Protein AF-A0A6B0SQ79-F1 (afdb_monomer_lite)

Organism: NCBI:txid2692200

pLDDT: mean 92.01, std 5.54, range [72.94, 97.75]

Structure (mmCIF, N/CA/C/O backbone):
data_AF-A0A6B0SQ79-F1
#
_entry.id   AF-A0A6B0SQ79-F1
#
loop_
_atom_site.group_PDB
_atom_site.id
_atom_site.type_symbol
_atom_site.label_atom_id
_atom_site.label_alt_id
_atom_site.label_comp_id
_atom_site.label_asym_id
_atom_site.label_entity_id
_atom_site.label_seq_id
_atom_site.pdbx_PDB_ins_code
_atom_site.Cartn_x
_atom_site.Cartn_y
_atom_site.Cartn_z
_atom_site.occupancy
_atom_site.B_iso_or_equiv
_atom_site.auth_seq_id
_atom_site.auth_comp_id
_atom_site.auth_asym_id
_atom_site.auth_atom_id
_atom_site.pdbx_PDB_model_num
ATOM 1 N N . ALA A 1 1 ? -7.482 -2.585 8.734 1.00 90.69 1 ALA A N 1
ATOM 2 C CA . ALA A 1 1 ? -7.019 -3.731 7.920 1.00 90.69 1 ALA A CA 1
ATOM 3 C C . ALA A 1 1 ? -5.504 -3.707 7.785 1.00 90.69 1 ALA A C 1
ATOM 5 O O . ALA A 1 1 ? -4.916 -2.637 7.901 1.00 90.69 1 ALA A O 1
ATOM 6 N N . VAL A 1 2 ? -4.893 -4.865 7.533 1.00 92.38 2 VAL A N 1
ATOM 7 C CA . VAL A 1 2 ? -3.467 -4.994 7.205 1.00 92.38 2 VAL A CA 1
ATOM 8 C C . VAL A 1 2 ? -3.360 -5.501 5.770 1.00 92.38 2 VAL A C 1
ATOM 10 O O . VAL A 1 2 ? -3.994 -6.502 5.437 1.00 92.38 2 VAL A O 1
ATOM 13 N N . LEU A 1 3 ? -2.582 -4.818 4.934 1.00 94.44 3 LEU A N 1
ATOM 14 C CA . LEU A 1 3 ? -2.193 -5.299 3.614 1.00 94.44 3 LEU A CA 1
ATOM 15 C C . LEU A 1 3 ? -0.807 -5.927 3.746 1.00 94.44 3 LEU A C 1
ATOM 17 O O . LEU A 1 3 ? 0.161 -5.213 3.980 1.00 94.44 3 LEU A O 1
ATOM 21 N N . ASN A 1 4 ? -0.735 -7.255 3.653 1.00 92.38 4 ASN A N 1
ATOM 22 C CA . ASN A 1 4 ? 0.509 -7.975 3.921 1.00 92.38 4 ASN A CA 1
ATOM 23 C C . ASN A 1 4 ? 1.549 -7.703 2.828 1.00 92.38 4 ASN A C 1
ATOM 25 O O . ASN A 1 4 ? 2.611 -7.156 3.091 1.00 92.38 4 ASN A O 1
ATOM 29 N N . GLU A 1 5 ? 1.216 -8.047 1.584 1.00 92.19 5 GLU A N 1
ATOM 30 C CA . GLU A 1 5 ? 2.135 -7.928 0.459 1.00 92.19 5 GLU A CA 1
ATOM 31 C C . GLU A 1 5 ? 1.364 -7.662 -0.838 1.00 92.19 5 GLU A C 1
ATOM 33 O O . GLU A 1 5 ? 0.301 -8.241 -1.077 1.00 92.19 5 GLU A O 1
ATOM 38 N N . VAL A 1 6 ? 1.922 -6.811 -1.702 1.00 93.12 6 VAL A N 1
ATOM 39 C CA . VAL A 1 6 ? 1.439 -6.599 -3.071 1.00 93.12 6 VAL A CA 1
ATOM 40 C C . VAL A 1 6 ? 2.627 -6.596 -4.014 1.00 93.12 6 VAL A C 1
ATOM 42 O O . VAL A 1 6 ? 3.563 -5.808 -3.870 1.00 93.12 6 VAL A O 1
ATOM 45 N N . TYR A 1 7 ? 2.558 -7.451 -5.031 1.00 93.56 7 TYR A N 1
ATOM 46 C CA . TYR A 1 7 ? 3.585 -7.551 -6.055 1.00 93.56 7 TYR A CA 1
ATOM 47 C C . TYR A 1 7 ? 2.976 -7.496 -7.444 1.00 93.56 7 TYR A C 1
ATOM 49 O O . TYR A 1 7 ? 1.980 -8.148 -7.746 1.00 93.56 7 TYR A O 1
ATOM 57 N N . VAL A 1 8 ? 3.650 -6.756 -8.319 1.00 95.56 8 VAL A N 1
ATOM 58 C CA . VAL A 1 8 ? 3.353 -6.731 -9.749 1.00 95.56 8 VAL A CA 1
ATOM 59 C C . VAL A 1 8 ? 4.532 -7.329 -10.497 1.00 95.56 8 VAL A C 1
ATOM 61 O O . VAL A 1 8 ? 5.690 -6.912 -10.315 1.00 95.56 8 VAL A O 1
ATOM 64 N N . HIS A 1 9 ? 4.220 -8.299 -11.355 1.00 96.69 9 HIS A N 1
ATOM 65 C CA . HIS A 1 9 ? 5.183 -8.931 -12.245 1.00 96.69 9 HIS A CA 1
ATOM 66 C C . HIS A 1 9 ? 5.940 -7.862 -13.057 1.00 96.69 9 HIS A C 1
ATOM 68 O O . HIS A 1 9 ? 5.297 -6.933 -13.550 1.00 96.69 9 HIS A O 1
ATOM 74 N N . PRO A 1 10 ? 7.273 -7.959 -13.242 1.00 95.56 10 PRO A N 1
ATOM 75 C CA . PRO A 1 10 ? 8.061 -6.923 -13.917 1.00 95.56 10 PRO A CA 1
ATOM 76 C C . PRO A 1 10 ? 7.497 -6.470 -15.268 1.00 95.56 10 PRO A C 1
ATOM 78 O O . PRO A 1 10 ? 7.430 -5.272 -15.521 1.00 95.56 10 PRO A O 1
ATOM 81 N N . ALA A 1 11 ? 7.016 -7.412 -16.086 1.00 97.25 11 ALA A N 1
ATOM 82 C CA . ALA A 1 11 ? 6.436 -7.128 -17.403 1.00 97.25 11 ALA A CA 1
ATOM 83 C C . ALA A 1 11 ? 5.117 -6.325 -17.372 1.00 97.25 11 ALA A C 1
ATOM 85 O O . ALA A 1 11 ? 4.708 -5.803 -18.400 1.00 97.25 11 ALA A O 1
ATOM 86 N N . ALA A 1 12 ? 4.453 -6.232 -16.218 1.00 95.44 12 ALA A N 1
ATOM 87 C CA . ALA A 1 12 ? 3.188 -5.516 -16.041 1.00 95.44 12 ALA A CA 1
ATOM 88 C C . ALA A 1 12 ? 3.354 -4.180 -15.284 1.00 95.44 12 ALA A C 1
ATOM 90 O O . ALA A 1 12 ? 2.375 -3.497 -14.982 1.00 95.44 12 ALA A O 1
ATOM 91 N N . ARG A 1 13 ? 4.588 -3.792 -14.938 1.00 94.00 13 ARG A N 1
ATOM 92 C CA . ARG A 1 13 ? 4.860 -2.531 -14.230 1.00 94.00 13 ARG A CA 1
ATOM 93 C C . ARG A 1 13 ? 4.729 -1.341 -15.181 1.00 94.00 13 ARG A C 1
ATOM 95 O O . ARG A 1 13 ? 5.061 -1.439 -16.354 1.00 94.00 13 ARG A O 1
ATOM 102 N N . GLY A 1 14 ? 4.269 -0.208 -14.652 1.00 93.88 14 GLY A N 1
ATOM 103 C CA . GLY A 1 14 ? 4.036 1.011 -15.438 1.00 93.88 14 GLY A CA 1
ATOM 104 C C . GLY A 1 14 ? 2.724 1.018 -16.230 1.00 93.88 14 GLY A C 1
ATOM 105 O O . GLY A 1 14 ? 2.427 2.014 -16.875 1.00 93.88 14 GLY A O 1
ATOM 106 N N . ALA A 1 15 ? 1.925 -0.051 -16.146 1.00 96.06 15 ALA A N 1
ATOM 107 C CA . ALA A 1 15 ? 0.628 -0.171 -16.814 1.00 96.06 15 ALA A CA 1
ATOM 108 C C . ALA A 1 15 ? -0.582 0.126 -15.900 1.00 96.06 15 ALA A C 1
ATOM 110 O O . ALA A 1 15 ? -1.704 -0.179 -16.276 1.00 96.06 15 ALA A O 1
ATOM 111 N N . GLY A 1 16 ? -0.368 0.665 -14.692 1.00 96.38 16 GLY A N 1
ATOM 112 C CA . GLY A 1 16 ? -1.442 0.975 -13.728 1.00 96.38 16 GLY A CA 1
ATOM 113 C C . GLY A 1 16 ? -1.902 -0.193 -12.842 1.00 96.38 16 GLY A C 1
ATOM 114 O O . GLY A 1 16 ? -2.609 0.022 -11.870 1.00 96.38 16 GLY A O 1
ATOM 115 N N . VAL A 1 17 ? -1.421 -1.418 -13.084 1.00 97.62 17 VAL A N 1
ATOM 116 C CA . VAL A 1 17 ? -1.856 -2.627 -12.345 1.00 97.62 17 VAL A CA 1
ATOM 117 C C . VAL A 1 17 ? -1.688 -2.513 -10.824 1.00 97.62 17 VAL A C 1
ATOM 119 O O . VAL A 1 17 ? -2.469 -3.076 -10.067 1.00 97.62 17 VAL A O 1
ATOM 122 N N . ALA A 1 18 ? -0.652 -1.814 -10.352 1.00 96.50 18 ALA A N 1
ATOM 123 C CA . ALA A 1 18 ? -0.442 -1.632 -8.916 1.00 96.50 18 ALA A CA 1
ATOM 124 C C . ALA A 1 18 ? -1.526 -0.744 -8.284 1.00 96.50 18 ALA A C 1
ATOM 126 O O . ALA A 1 18 ? -1.957 -1.026 -7.169 1.00 96.50 18 ALA A O 1
ATOM 127 N N . ASP A 1 19 ? -1.958 0.295 -9.000 1.00 97.19 19 ASP A N 1
ATOM 128 C CA . ASP A 1 19 ? -3.036 1.192 -8.589 1.00 97.19 19 ASP A CA 1
ATOM 129 C C . ASP A 1 19 ? -4.359 0.408 -8.527 1.00 97.19 19 ASP A C 1
ATOM 131 O O . ASP A 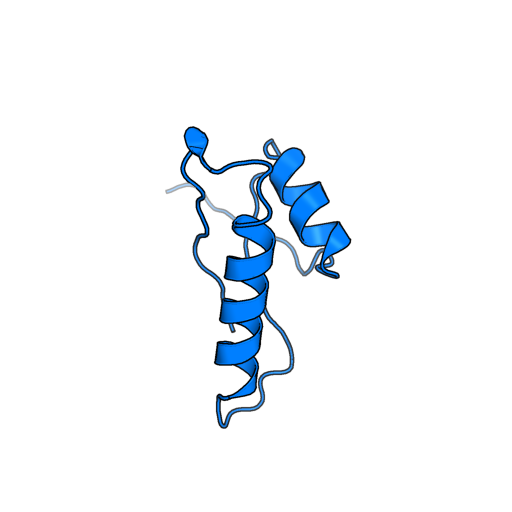1 19 ? -5.009 0.387 -7.484 1.00 97.19 19 ASP A O 1
ATOM 135 N N . ASP A 1 20 ? -4.663 -0.378 -9.569 1.00 97.75 20 ASP A N 1
ATOM 136 C CA . ASP A 1 20 ? -5.856 -1.239 -9.612 1.00 97.75 20 ASP A CA 1
ATOM 137 C C . ASP A 1 20 ? -5.905 -2.239 -8.441 1.00 97.75 20 ASP A C 1
ATOM 139 O O . ASP A 1 20 ? -6.952 -2.454 -7.824 1.00 97.75 20 ASP A O 1
ATOM 143 N N . LEU A 1 21 ? -4.766 -2.864 -8.114 1.00 97.44 21 LEU A N 1
ATOM 144 C CA . LEU A 1 21 ? -4.666 -3.806 -6.995 1.00 97.44 21 LEU A CA 1
ATOM 145 C C . LEU A 1 21 ? -4.903 -3.121 -5.646 1.00 97.44 21 LEU A C 1
ATOM 147 O O . LEU A 1 21 ? -5.584 -3.683 -4.784 1.00 97.44 21 LEU A O 1
ATOM 151 N N . LEU A 1 22 ? -4.343 -1.926 -5.450 1.00 97.25 22 LEU A N 1
ATOM 152 C CA . LEU A 1 22 ? -4.509 -1.183 -4.207 1.00 97.25 22 LEU A CA 1
ATOM 153 C C . LEU A 1 22 ? -5.953 -0.693 -4.039 1.00 97.25 22 LEU A C 1
ATOM 155 O O . LEU A 1 22 ? -6.522 -0.840 -2.954 1.00 97.25 22 LEU A O 1
ATOM 159 N N . ASP A 1 23 ? -6.568 -0.189 -5.107 1.00 97.12 23 ASP A N 1
ATOM 160 C CA . ASP A 1 23 ? -7.971 0.226 -5.110 1.00 97.12 23 ASP A CA 1
ATOM 161 C C . ASP A 1 23 ? -8.905 -0.944 -4.797 1.00 97.12 23 ASP A C 1
ATOM 163 O O . ASP A 1 23 ? -9.823 -0.809 -3.979 1.00 97.12 23 ASP A O 1
ATOM 167 N N . ALA A 1 24 ? -8.639 -2.119 -5.373 1.00 97.19 24 ALA A N 1
ATOM 168 C CA . ALA A 1 24 ? -9.385 -3.333 -5.066 1.00 97.19 24 ALA A CA 1
ATOM 169 C C . ALA A 1 24 ? -9.241 -3.730 -3.587 1.00 97.19 24 ALA A C 1
ATOM 171 O O . ALA A 1 24 ? -10.240 -4.031 -2.929 1.00 97.19 24 ALA A O 1
ATOM 172 N N . ALA A 1 25 ? -8.027 -3.679 -3.029 1.00 96.19 25 ALA A N 1
ATOM 173 C CA . ALA A 1 25 ? -7.790 -3.980 -1.618 1.00 96.19 25 ALA A CA 1
ATOM 174 C C . ALA A 1 25 ? -8.528 -3.001 -0.685 1.00 96.19 25 ALA A C 1
ATOM 176 O O . ALA A 1 25 ? -9.189 -3.423 0.268 1.00 96.19 25 ALA A O 1
ATOM 177 N N . LEU A 1 26 ? -8.482 -1.699 -0.987 1.00 94.81 26 LEU A N 1
ATOM 178 C CA . LEU A 1 26 ? -9.224 -0.669 -0.255 1.00 94.81 26 LEU A CA 1
ATOM 179 C C . LEU A 1 26 ? -10.739 -0.880 -0.352 1.00 94.81 26 LEU A C 1
ATOM 181 O O . LEU A 1 26 ? -11.449 -0.727 0.642 1.00 94.81 26 LEU A O 1
ATOM 185 N N . ALA A 1 27 ? -11.249 -1.241 -1.531 1.00 95.31 27 ALA A N 1
ATOM 186 C CA . ALA A 1 27 ? -12.664 -1.534 -1.729 1.00 95.31 27 ALA A CA 1
ATOM 187 C C . ALA A 1 27 ? -13.120 -2.734 -0.888 1.00 95.31 27 ALA A C 1
ATOM 189 O O . ALA A 1 27 ? -14.174 -2.659 -0.258 1.00 95.31 27 ALA A O 1
ATOM 190 N N . VAL A 1 28 ? -12.319 -3.802 -0.818 1.00 94.25 28 VAL A N 1
ATOM 191 C CA . VAL A 1 28 ? -12.594 -4.967 0.041 1.00 94.25 28 VAL A CA 1
ATOM 192 C C . VAL A 1 28 ? -12.606 -4.571 1.516 1.00 94.25 28 VAL A C 1
ATOM 194 O O . VAL A 1 28 ? -13.516 -4.961 2.246 1.00 94.25 28 VAL A O 1
ATOM 197 N N . ALA A 1 29 ? -11.636 -3.764 1.955 1.00 93.50 29 ALA A N 1
ATOM 198 C CA . ALA A 1 29 ? -11.563 -3.292 3.335 1.00 93.50 29 ALA A CA 1
ATOM 199 C C . ALA A 1 29 ? -12.800 -2.467 3.735 1.00 93.50 29 ALA A C 1
ATOM 201 O O . ALA A 1 29 ? -13.334 -2.660 4.824 1.00 93.50 29 ALA A O 1
ATOM 202 N N . ARG A 1 30 ? -13.299 -1.602 2.839 1.00 92.12 30 ARG A N 1
ATOM 203 C CA . ARG A 1 30 ? -14.505 -0.778 3.062 1.00 92.12 30 ARG A CA 1
ATOM 204 C C . ARG A 1 30 ? -15.805 -1.583 3.162 1.00 92.12 30 ARG A C 1
ATOM 206 O O . ARG A 1 30 ? -16.789 -1.055 3.663 1.00 92.12 30 ARG A O 1
ATOM 213 N N . GLN A 1 31 ? -15.827 -2.822 2.671 1.00 92.88 31 GLN A N 1
ATOM 214 C CA . GLN A 1 31 ? -17.001 -3.703 2.728 1.00 92.88 31 GLN A CA 1
ATOM 215 C C . GLN A 1 31 ? -17.095 -4.508 4.035 1.00 92.88 31 GLN A C 1
ATOM 217 O O . GLN A 1 31 ? -18.041 -5.271 4.202 1.00 92.88 31 GLN A O 1
ATOM 222 N N . GLN A 1 32 ? -16.114 -4.407 4.937 1.00 89.38 32 GLN A N 1
ATOM 223 C CA . GLN A 1 32 ? -16.104 -5.183 6.178 1.00 89.38 32 GLN A CA 1
ATOM 224 C C . GLN A 1 32 ? -16.929 -4.499 7.281 1.00 89.38 32 GLN A C 1
ATOM 226 O O . GLN A 1 32 ? -16.724 -3.321 7.564 1.00 89.38 32 GLN A O 1
ATOM 231 N N . ASP A 1 33 ? -17.783 -5.262 7.970 1.00 81.31 33 ASP A N 1
ATOM 232 C CA . ASP A 1 33 ? -18.634 -4.788 9.078 1.00 81.31 33 ASP A CA 1
ATOM 233 C C . ASP A 1 33 ? -17.893 -4.741 10.433 1.00 81.31 33 ASP A C 1
ATOM 235 O O . AS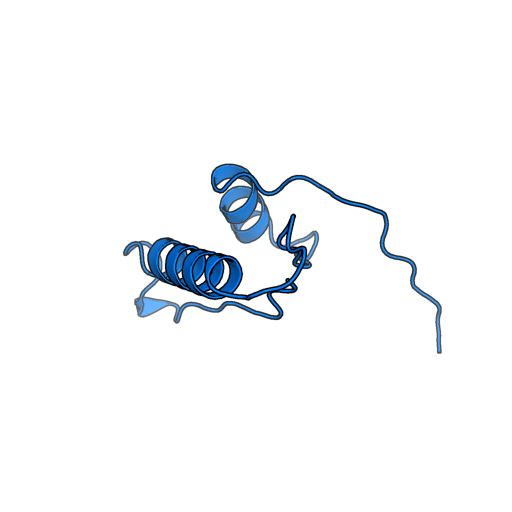P A 1 33 ? -18.272 -5.386 11.412 1.00 81.31 33 ASP A O 1
ATOM 239 N N . LEU A 1 34 ? -16.801 -3.982 10.506 1.00 80.81 34 LEU A N 1
ATOM 240 C CA . LEU A 1 34 ? -16.033 -3.731 11.733 1.00 80.81 34 LEU A CA 1
ATOM 241 C C . LEU A 1 34 ? -15.613 -2.255 11.779 1.00 80.81 34 LEU A C 1
ATOM 243 O O . LEU A 1 34 ? -15.530 -1.632 10.720 1.00 80.81 34 LEU A O 1
ATOM 247 N N . PRO A 1 35 ? -15.297 -1.674 12.956 1.00 81.00 35 PRO A N 1
ATOM 248 C CA . PRO A 1 35 ? -14.611 -0.387 12.982 1.00 81.00 35 PRO A CA 1
ATOM 249 C C . PRO A 1 35 ? -13.266 -0.551 12.269 1.00 81.00 35 PRO A C 1
ATOM 251 O O . PRO A 1 35 ? -12.361 -1.244 12.742 1.00 81.00 35 PRO A O 1
ATOM 254 N N . LEU A 1 36 ? -13.178 0.016 11.072 1.00 86.19 36 LEU A N 1
ATOM 255 C CA . LEU A 1 36 ? -12.060 -0.175 10.165 1.00 86.19 36 LEU A CA 1
ATOM 256 C C . LEU A 1 36 ? -11.635 1.186 9.626 1.00 86.19 36 LEU A C 1
ATOM 258 O O . LEU A 1 36 ? -11.815 1.518 8.462 1.00 86.19 36 LEU A O 1
ATOM 262 N N . ASP A 1 37 ? -11.056 1.979 10.521 1.00 87.38 37 ASP A N 1
ATOM 263 C CA . ASP A 1 37 ? -10.738 3.383 10.251 1.00 87.38 37 ASP A CA 1
ATOM 264 C C . ASP A 1 37 ? -9.456 3.560 9.424 1.00 87.38 37 ASP A C 1
ATOM 266 O O . ASP A 1 37 ? -9.140 4.666 8.989 1.00 87.38 37 ASP A O 1
ATOM 270 N N . ARG A 1 38 ? -8.679 2.482 9.222 1.00 90.94 38 ARG A N 1
ATOM 271 C CA 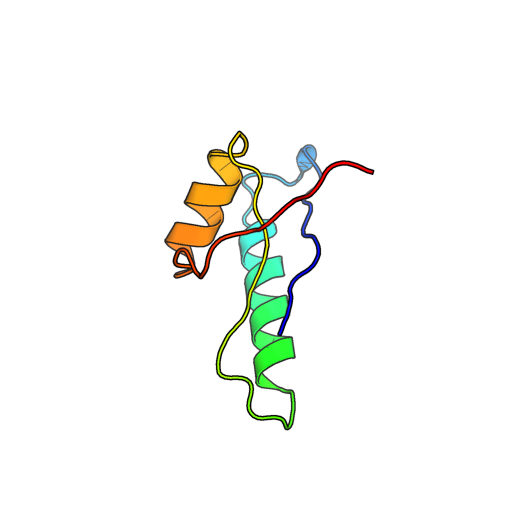. ARG A 1 38 ? -7.391 2.546 8.518 1.00 90.94 38 ARG A CA 1
ATOM 272 C C . ARG A 1 38 ? -6.914 1.239 7.893 1.00 90.94 38 ARG A C 1
ATOM 274 O O . ARG A 1 38 ? -7.230 0.142 8.370 1.00 90.94 38 ARG A O 1
ATOM 281 N N . MET A 1 39 ? -6.069 1.377 6.872 1.00 93.31 39 MET A N 1
ATOM 282 C CA . MET A 1 39 ? -5.244 0.311 6.304 1.00 93.31 39 MET A CA 1
ATOM 283 C C . MET A 1 39 ? -3.775 0.551 6.657 1.00 93.31 39 MET A C 1
ATOM 285 O O . MET A 1 39 ? -3.301 1.677 6.549 1.00 93.31 39 MET A O 1
ATOM 289 N N . VAL A 1 40 ? -3.075 -0.496 7.091 1.00 94.12 40 VAL A N 1
ATOM 290 C CA . VAL A 1 40 ? -1.642 -0.446 7.407 1.00 94.12 40 VAL A CA 1
ATOM 291 C C . VAL A 1 40 ? -0.878 -1.460 6.564 1.00 94.12 40 VAL A C 1
ATOM 293 O O . VAL A 1 40 ? -1.418 -2.511 6.213 1.00 94.12 40 VAL A O 1
ATOM 296 N N . LEU A 1 41 ? 0.366 -1.128 6.247 1.00 94.56 41 LEU A N 1
ATOM 297 C CA . LEU A 1 41 ? 1.331 -1.973 5.553 1.00 94.56 41 LEU A CA 1
ATOM 298 C C . LEU A 1 41 ? 2.727 -1.630 6.058 1.00 94.56 41 LEU A C 1
ATOM 300 O O . LEU A 1 41 ? 2.924 -0.548 6.617 1.00 94.56 41 LEU A O 1
ATOM 304 N N . ASP A 1 42 ? 3.668 -2.536 5.834 1.00 93.25 42 ASP A N 1
ATOM 305 C CA . ASP A 1 42 ? 5.087 -2.267 6.029 1.00 93.25 42 ASP A CA 1
ATOM 306 C C . ASP A 1 42 ? 5.777 -2.113 4.669 1.00 93.25 42 ASP A C 1
ATOM 308 O O . ASP A 1 42 ? 5.413 -2.766 3.685 1.00 93.25 42 ASP A O 1
ATOM 312 N N . VAL A 1 43 ? 6.748 -1.208 4.599 1.00 92.06 43 VAL A N 1
ATOM 313 C CA . VAL A 1 43 ? 7.538 -0.967 3.393 1.00 92.06 43 VAL A CA 1
ATOM 314 C C . VAL A 1 43 ? 8.998 -0.818 3.776 1.00 92.06 43 VAL A C 1
ATOM 316 O O . VAL A 1 43 ? 9.353 -0.017 4.638 1.00 92.06 43 VAL A O 1
ATOM 319 N N . ASP A 1 44 ? 9.844 -1.589 3.099 1.00 90.88 44 ASP A N 1
ATOM 320 C CA . ASP A 1 44 ? 11.274 -1.579 3.368 1.00 90.88 44 ASP A CA 1
ATOM 321 C C . ASP A 1 44 ? 11.895 -0.199 3.097 1.00 90.88 44 ASP A C 1
ATOM 323 O O . ASP A 1 44 ? 11.492 0.511 2.160 1.00 90.88 44 ASP A O 1
ATOM 327 N N . ARG A 1 45 ? 12.893 0.183 3.900 1.00 88.31 45 ARG A N 1
ATOM 328 C CA . ARG A 1 45 ? 13.494 1.529 3.861 1.00 88.31 45 ARG A CA 1
ATOM 329 C C . ARG A 1 45 ? 14.239 1.774 2.553 1.00 88.31 45 ARG A C 1
ATOM 331 O O . ARG A 1 45 ? 14.278 2.905 2.079 1.00 88.31 45 ARG A O 1
ATOM 338 N N . GLU A 1 46 ? 14.765 0.721 1.946 1.00 94.44 46 GLU A N 1
ATOM 339 C CA . GLU A 1 46 ? 15.476 0.732 0.670 1.00 94.44 46 GLU A CA 1
ATOM 340 C C . GLU A 1 46 ? 14.521 0.750 -0.537 1.00 94.44 46 GLU A C 1
ATOM 342 O O . GLU A 1 46 ? 14.946 0.960 -1.675 1.00 94.44 46 GLU A O 1
ATOM 347 N N . ASN A 1 47 ? 13.217 0.539 -0.330 1.00 93.44 47 ASN A N 1
ATOM 348 C CA . ASN A 1 47 ? 12.233 0.457 -1.406 1.00 93.44 47 ASN A CA 1
ATOM 349 C C . ASN A 1 47 ? 11.568 1.812 -1.687 1.00 93.44 47 ASN A C 1
ATOM 351 O O . ASN A 1 47 ? 10.344 1.951 -1.620 1.00 93.44 47 ASN A O 1
ATOM 355 N N . GLU A 1 48 ? 12.377 2.804 -2.062 1.00 94.81 48 GLU A N 1
ATOM 356 C CA . GLU A 1 48 ? 11.930 4.177 -2.355 1.00 94.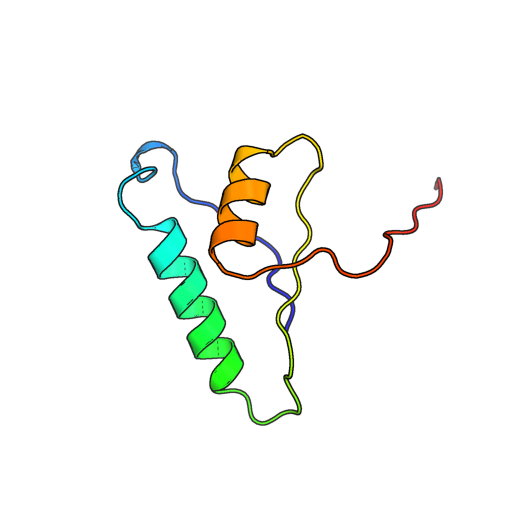81 48 GLU A CA 1
ATOM 357 C C . GLU A 1 48 ? 10.771 4.212 -3.365 1.00 94.81 48 GLU A C 1
ATOM 359 O O . GLU A 1 48 ? 9.795 4.942 -3.202 1.00 94.81 48 GLU A O 1
ATOM 364 N N . ARG A 1 49 ? 10.816 3.346 -4.387 1.00 93.69 49 ARG A N 1
ATOM 365 C CA . ARG A 1 49 ? 9.751 3.246 -5.395 1.00 93.69 49 ARG A CA 1
ATOM 366 C C . ARG A 1 49 ? 8.403 2.868 -4.776 1.00 93.69 49 ARG A C 1
ATOM 368 O O . ARG A 1 49 ? 7.373 3.362 -5.234 1.00 93.69 49 ARG A O 1
ATOM 375 N N . ALA A 1 50 ? 8.394 1.955 -3.804 1.00 94.94 50 ALA A N 1
ATOM 376 C CA . ALA A 1 50 ? 7.174 1.568 -3.104 1.00 94.94 50 ALA A CA 1
ATOM 377 C C . ALA A 1 50 ? 6.735 2.643 -2.104 1.00 94.94 50 ALA A C 1
ATOM 379 O O . ALA A 1 50 ? 5.543 2.912 -2.020 1.00 94.94 50 ALA A O 1
ATOM 380 N N . GLN A 1 51 ? 7.672 3.305 -1.420 1.00 94.81 51 GLN A N 1
ATOM 381 C CA . GLN A 1 51 ? 7.362 4.422 -0.520 1.00 94.81 51 GLN A CA 1
ATOM 382 C C . GLN A 1 51 ? 6.633 5.540 -1.272 1.00 94.81 51 GLN A C 1
ATOM 384 O O . GLN A 1 51 ? 5.483 5.832 -0.955 1.00 94.81 51 GLN A O 1
ATOM 389 N N . THR A 1 52 ? 7.207 6.045 -2.371 1.00 95.56 52 THR A N 1
ATOM 390 C CA . THR A 1 52 ? 6.549 7.059 -3.214 1.00 95.56 52 THR A CA 1
ATOM 391 C C . THR A 1 52 ? 5.215 6.564 -3.785 1.00 95.56 52 THR A C 1
ATOM 393 O O . THR A 1 52 ? 4.284 7.347 -3.970 1.00 95.56 52 THR A O 1
ATOM 396 N N . PHE A 1 53 ? 5.093 5.263 -4.082 1.00 96.00 53 PHE A N 1
ATOM 397 C CA . PHE A 1 53 ? 3.827 4.659 -4.507 1.00 96.00 53 PHE A CA 1
ATOM 398 C C . PHE A 1 53 ? 2.761 4.696 -3.404 1.00 96.00 53 PHE A C 1
ATOM 400 O O . PHE A 1 53 ? 1.608 4.972 -3.710 1.00 96.00 53 PHE A O 1
ATOM 407 N N . TYR A 1 54 ? 3.092 4.431 -2.147 1.00 96.62 54 TYR A N 1
ATOM 408 C CA . TYR A 1 54 ? 2.100 4.456 -1.073 1.00 96.62 54 TYR A CA 1
ATOM 409 C C . TYR A 1 54 ? 1.787 5.883 -0.612 1.00 96.62 54 TYR A C 1
ATOM 411 O O . TYR A 1 54 ? 0.616 6.209 -0.418 1.00 96.62 54 TYR A O 1
ATOM 419 N N . GLU A 1 55 ? 2.785 6.766 -0.549 1.00 95.69 55 GLU A N 1
ATOM 420 C CA . GLU A 1 55 ? 2.601 8.190 -0.234 1.00 95.69 55 GLU A CA 1
ATOM 421 C C . GLU A 1 55 ? 1.608 8.861 -1.192 1.00 95.69 55 GLU A C 1
ATOM 423 O O . GLU A 1 55 ? 0.670 9.528 -0.754 1.00 95.69 55 GLU A O 1
ATOM 428 N N . ARG A 1 56 ? 1.732 8.624 -2.509 1.00 96.12 56 ARG A N 1
ATOM 429 C CA . ARG A 1 56 ? 0.781 9.177 -3.495 1.00 96.12 56 ARG A CA 1
ATOM 430 C C . ARG A 1 56 ? -0.653 8.660 -3.331 1.00 96.12 56 ARG A C 1
ATOM 432 O O . ARG A 1 56 ? -1.575 9.291 -3.835 1.00 96.12 56 ARG A O 1
ATOM 439 N N . HIS A 1 57 ? -0.837 7.526 -2.654 1.00 95.94 57 HIS A N 1
ATOM 440 C CA . HIS A 1 57 ? -2.147 6.950 -2.339 1.00 95.94 57 HIS A CA 1
ATOM 441 C C . HIS A 1 57 ? -2.649 7.340 -0.940 1.00 95.94 57 HIS A C 1
ATOM 443 O O . HIS A 1 57 ? -3.639 6.786 -0.466 1.00 95.94 57 HIS A O 1
ATOM 449 N N . GLY A 1 58 ? -1.992 8.299 -0.280 1.00 95.75 58 GLY A N 1
ATOM 450 C CA . GLY A 1 58 ? -2.422 8.830 1.011 1.00 95.75 58 GLY A CA 1
ATOM 451 C C . GLY A 1 58 ? -2.029 7.964 2.206 1.00 95.75 58 GLY A C 1
ATOM 452 O O . GLY A 1 58 ? -2.601 8.128 3.281 1.00 95.75 58 GLY A O 1
ATOM 453 N N . PHE A 1 59 ? -1.077 7.040 2.041 1.00 95.62 59 PHE A N 1
ATOM 454 C CA . PHE A 1 59 ? -0.436 6.423 3.198 1.00 95.62 59 PHE A CA 1
ATOM 455 C C . PHE A 1 59 ? 0.509 7.427 3.852 1.00 95.62 59 PHE A C 1
ATOM 457 O O . PHE A 1 59 ? 1.292 8.099 3.185 1.00 95.62 59 PHE A O 1
ATOM 464 N N . GLU A 1 60 ? 0.452 7.474 5.175 1.00 94.19 60 GLU A N 1
ATOM 465 C CA . GLU A 1 60 ? 1.328 8.281 6.014 1.00 94.19 60 GLU A CA 1
ATOM 466 C C . GLU A 1 60 ? 2.097 7.355 6.959 1.00 94.19 60 GLU A C 1
ATOM 468 O O . GLU A 1 60 ? 1.604 6.283 7.334 1.00 94.19 60 GLU A O 1
ATOM 473 N N . HIS A 1 61 ? 3.295 7.770 7.376 1.00 89.00 61 HIS A N 1
ATOM 474 C CA . HIS A 1 61 ? 4.055 7.038 8.385 1.00 89.00 61 HIS A CA 1
ATOM 475 C C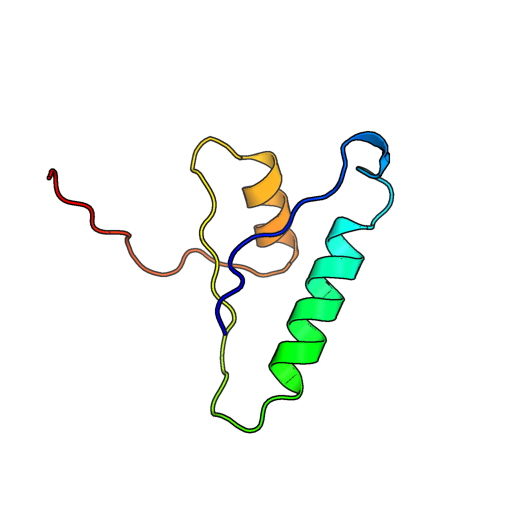 . HIS A 1 61 ? 3.238 6.889 9.673 1.00 89.00 61 HIS A C 1
ATOM 477 O O . HIS A 1 61 ? 2.730 7.869 10.224 1.00 89.00 61 HIS A O 1
ATOM 483 N N . TRP A 1 62 ? 3.137 5.660 10.181 1.00 83.31 62 TRP A N 1
ATOM 484 C CA . TRP A 1 62 ? 2.387 5.377 11.396 1.00 83.31 62 TRP A CA 1
ATOM 485 C C . TRP A 1 62 ? 3.143 4.436 12.332 1.00 83.31 62 TRP A C 1
ATOM 487 O O . TRP A 1 62 ? 3.330 3.260 12.031 1.00 83.31 62 TRP A O 1
ATOM 497 N N . GLY A 1 63 ? 3.502 4.964 13.504 1.00 81.06 63 GLY A N 1
ATOM 498 C CA . GLY A 1 63 ? 4.185 4.214 14.555 1.00 81.06 63 GLY A CA 1
ATOM 499 C C . GLY A 1 63 ? 5.664 3.948 14.266 1.00 81.06 63 GLY A C 1
ATOM 500 O O . GLY A 1 63 ? 6.195 4.299 13.216 1.00 81.06 63 GLY A O 1
ATOM 501 N N . GLU A 1 64 ? 6.325 3.329 15.240 1.00 79.38 64 GLU A N 1
ATOM 502 C CA . GLU A 1 64 ? 7.693 2.826 15.121 1.00 79.38 64 GLU A CA 1
ATOM 503 C C . GLU A 1 64 ? 7.670 1.296 15.166 1.00 79.38 64 GLU A C 1
ATOM 505 O O . GLU A 1 64 ? 6.914 0.699 15.937 1.00 79.38 64 GLU A O 1
ATOM 510 N N . MET A 1 65 ? 8.513 0.655 14.357 1.00 79.62 65 MET A N 1
ATOM 511 C CA . MET A 1 65 ? 8.712 -0.790 14.402 1.00 79.62 65 MET A CA 1
ATOM 512 C C . MET A 1 65 ? 9.821 -1.124 15.406 1.00 79.62 65 MET A C 1
ATOM 514 O O . MET A 1 65 ? 10.934 -0.610 15.306 1.00 79.62 65 MET A O 1
ATOM 518 N N . LEU A 1 66 ? 9.518 -1.988 16.379 1.00 82.50 66 LEU A N 1
ATOM 519 C CA . LEU A 1 66 ? 10.479 -2.470 17.373 1.00 82.50 66 LEU A CA 1
ATOM 520 C C . LEU A 1 66 ? 10.952 -3.874 16.991 1.00 82.50 66 LEU A C 1
ATOM 522 O O . LEU A 1 66 ? 10.134 -4.766 16.771 1.00 82.50 66 LEU A O 1
ATOM 526 N N . ALA A 1 67 ? 12.265 -4.082 16.970 1.00 84.62 67 ALA A N 1
ATOM 527 C CA . ALA A 1 67 ? 12.887 -5.384 16.748 1.00 84.62 67 ALA A CA 1
ATOM 528 C C . ALA A 1 67 ? 13.750 -5.782 17.955 1.00 84.62 67 ALA A C 1
ATOM 530 O O . ALA A 1 67 ? 14.213 -4.930 18.715 1.00 84.62 67 ALA A O 1
ATOM 531 N N . ARG A 1 68 ? 13.973 -7.087 18.129 1.00 87.06 68 ARG A N 1
ATOM 532 C CA . ARG A 1 68 ? 14.967 -7.646 19.055 1.00 87.06 68 ARG A CA 1
ATOM 533 C C . ARG A 1 68 ? 15.700 -8.793 18.375 1.00 87.06 68 ARG A C 1
ATOM 535 O O . ARG A 1 68 ? 15.076 -9.537 17.620 1.00 87.06 68 ARG A O 1
ATOM 542 N N . ASP A 1 69 ? 16.970 -8.967 18.707 1.00 83.25 69 ASP A N 1
ATOM 543 C CA . ASP A 1 69 ? 17.727 -10.139 18.273 1.00 83.25 69 ASP A CA 1
ATOM 544 C C . ASP A 1 69 ? 17.162 -11.419 18.925 1.00 83.25 69 ASP A C 1
ATOM 546 O O . ASP A 1 69 ? 16.646 -11.393 20.059 1.00 83.25 69 ASP A O 1
ATOM 550 N N . VAL A 1 70 ? 17.249 -12.528 18.183 1.00 72.94 70 VAL A N 1
ATOM 551 C CA . VAL A 1 70 ? 16.900 -13.898 18.601 1.00 72.94 70 VAL A CA 1
ATOM 552 C C . VAL A 1 70 ? 18.127 -14.790 18.631 1.00 72.94 70 VAL A C 1
ATOM 554 O O . VAL A 1 70 ? 18.953 -14.693 17.698 1.00 72.94 70 VAL A O 1
#

Sequence (70 aa):
AVLNEVYVHPAARGAGVADDLLDAALAVARQQDLPLDRMVLDVDRENERAQTFYERHGFEHWGEMLARDV

InterPro domains:
  IPR000182 GNAT domain [PF00583] (3-59)
  IPR000182 GNAT domain [PS51186] (1-70)
  IPR016181 Acyl-CoA N-acyltransferase [SSF55729] (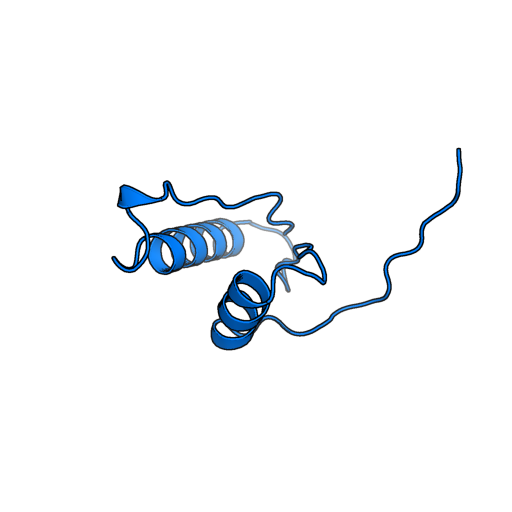3-65)

Foldseek 3Di:
DEDEDDDDDPVCPPVCVSVVVVVVVVVVQVPDPDPRVDYDYDDDPVPVVVVVVVVVVVDDDDDDDDDDDD

Secondary structure (DSSP, 8-state):
-B-------GGGTTTTHHHHHHHHHHHHHHTSSS-----B----TT-HHHHHHHHTTT----S-------

Radius of gyration: 13.81 Å; chains: 1; bounding box: 36×23×36 Å